Protein AF-A0A935VD95-F1 (afdb_monomer_lite)

Foldseek 3Di:
DDWDKFFLDPVRVVVLVPPDPPWDWDQAPVRMIIIAHDLLHQDPPDPLQNQKFFPQLLLVLQCVRVNPLLSVQLVVVLCLQQWDDDPDPVRTHDHPHDPVSNCCSVPPGIDGLPDPVLVVSCVSSVHDNVSSSSSRRNSSSDDD

Structure (mmCIF, N/CA/C/O backbone):
data_AF-A0A935VD95-F1
#
_entry.id   AF-A0A935VD95-F1
#
loop_
_atom_site.group_PDB
_atom_site.id
_atom_site.type_symbol
_atom_site.label_atom_id
_atom_site.label_alt_id
_atom_site.label_comp_id
_atom_site.label_asym_id
_atom_site.label_entity_id
_atom_site.label_seq_id
_atom_site.pdbx_PDB_ins_code
_atom_site.Cartn_x
_atom_site.Cartn_y
_atom_site.Cartn_z
_atom_site.occupancy
_atom_site.B_iso_or_equiv
_atom_site.auth_seq_id
_atom_site.auth_comp_id
_atom_site.auth_asym_id
_atom_site.auth_atom_id
_atom_site.pdbx_PDB_model_num
ATOM 1 N N . MET A 1 1 ? -22.148 -1.792 8.748 1.00 46.47 1 MET A N 1
ATOM 2 C CA . MET A 1 1 ? -21.183 -1.239 9.722 1.00 46.47 1 MET A CA 1
ATOM 3 C C . MET A 1 1 ? -20.127 -0.506 8.921 1.00 46.47 1 MET A C 1
ATOM 5 O O . MET A 1 1 ? -19.932 -0.861 7.767 1.00 46.47 1 MET A O 1
ATOM 9 N N . THR A 1 2 ? -19.602 0.592 9.455 1.00 60.34 2 THR A N 1
ATOM 10 C CA . THR A 1 2 ? -18.826 1.573 8.689 1.00 60.34 2 THR A CA 1
ATOM 11 C C . THR A 1 2 ? -17.641 2.010 9.530 1.00 60.34 2 THR A C 1
ATOM 13 O O . THR A 1 2 ? -17.819 2.362 10.697 1.00 60.34 2 THR A O 1
ATOM 16 N N . ILE A 1 3 ? -16.456 2.017 8.922 1.00 70.56 3 ILE A N 1
ATOM 17 C CA . ILE A 1 3 ? -15.244 2.611 9.484 1.00 70.56 3 ILE A CA 1
ATOM 18 C C . ILE A 1 3 ? -15.521 4.089 9.784 1.00 70.56 3 ILE A C 1
ATOM 20 O O . ILE A 1 3 ? -15.846 4.863 8.883 1.00 70.56 3 ILE A O 1
ATOM 24 N N . GLN A 1 4 ? -15.407 4.486 11.052 1.00 81.56 4 GLN A N 1
ATOM 25 C CA . GLN A 1 4 ? -15.631 5.871 11.474 1.00 81.56 4 GLN A CA 1
ATOM 26 C C . GLN A 1 4 ? -14.306 6.626 11.523 1.00 81.56 4 GLN A C 1
ATOM 28 O O . GLN A 1 4 ? -13.297 6.082 11.965 1.00 81.56 4 GLN A O 1
ATOM 33 N N . THR A 1 5 ? -14.299 7.890 11.101 1.00 79.88 5 THR A N 1
ATOM 34 C CA . THR A 1 5 ? -13.098 8.734 11.157 1.00 79.88 5 THR A CA 1
ATOM 35 C C . THR A 1 5 ? -13.349 10.006 11.951 1.00 79.88 5 THR A C 1
ATOM 37 O O . THR A 1 5 ? -14.301 10.729 11.660 1.00 79.88 5 THR A O 1
ATOM 40 N N . PHE A 1 6 ? -12.455 10.321 12.883 1.00 86.06 6 PHE A N 1
ATOM 41 C CA . PHE A 1 6 ? -12.458 11.534 13.697 1.00 86.06 6 PHE A CA 1
ATOM 42 C C . PHE A 1 6 ? -11.143 12.305 13.511 1.00 86.06 6 PHE A C 1
ATOM 44 O O . PHE A 1 6 ? -10.156 11.773 12.998 1.00 86.06 6 PHE A O 1
ATOM 51 N N . GLN A 1 7 ? -11.122 13.574 13.915 1.00 86.38 7 GLN A N 1
ATOM 52 C CA . GLN A 1 7 ? -9.871 14.329 14.043 1.00 86.38 7 GLN A CA 1
ATOM 53 C C . GLN A 1 7 ? -9.146 13.909 15.326 1.00 86.38 7 GLN A C 1
ATOM 55 O O . GLN A 1 7 ? -9.801 13.579 16.310 1.00 86.38 7 GLN A O 1
ATOM 60 N N . ASP A 1 8 ? -7.815 13.938 15.341 1.00 85.12 8 ASP A N 1
ATOM 61 C CA . ASP A 1 8 ? -7.020 13.713 16.555 1.00 85.12 8 ASP A CA 1
ATOM 62 C C . ASP A 1 8 ? -6.992 14.978 17.428 1.00 85.12 8 ASP A C 1
ATOM 64 O O . ASP A 1 8 ? -5.995 15.684 17.555 1.00 85.12 8 ASP A O 1
ATOM 68 N N . THR A 1 9 ? -8.164 15.305 17.969 1.00 90.06 9 THR A N 1
ATOM 69 C CA . THR A 1 9 ? -8.390 16.332 18.990 1.00 90.06 9 THR A CA 1
ATOM 70 C C . THR A 1 9 ? -8.938 15.660 20.251 1.00 90.06 9 THR A C 1
ATOM 72 O O . THR A 1 9 ? -9.446 14.540 20.159 1.00 90.06 9 THR A O 1
ATOM 75 N N . PRO A 1 10 ? -8.915 16.317 21.426 1.00 87.19 10 PRO A N 1
ATOM 76 C CA . PRO A 1 10 ? -9.524 15.759 22.637 1.00 87.19 10 PRO A CA 1
ATOM 77 C C . PRO A 1 10 ? -10.984 15.313 22.432 1.00 87.19 10 PRO A C 1
ATOM 79 O O . PRO A 1 10 ? -11.362 14.221 22.852 1.00 87.19 10 PRO A O 1
ATOM 82 N N . ASP A 1 11 ? -11.777 16.097 21.694 1.00 88.38 11 ASP A N 1
ATOM 83 C CA . ASP A 1 11 ? -13.171 15.763 21.367 1.00 88.38 11 ASP A CA 1
ATOM 84 C C . ASP A 1 11 ? -13.283 14.569 20.410 1.00 88.38 11 ASP A C 1
ATOM 86 O O . ASP A 1 11 ? -14.179 13.731 20.540 1.00 88.38 11 ASP A O 1
ATOM 90 N N . GLY A 1 12 ? -12.365 14.461 19.447 1.00 86.75 12 GLY A N 1
ATOM 91 C CA . GLY A 1 12 ? -12.305 13.319 18.541 1.00 86.75 12 GLY A CA 1
ATOM 92 C C . GLY A 1 12 ? -11.873 12.036 19.247 1.00 86.75 12 GLY A C 1
ATOM 93 O O . GLY A 1 12 ? -12.445 10.979 18.984 1.00 86.75 12 GLY A O 1
ATOM 94 N N . GLN A 1 13 ? -10.943 12.126 20.201 1.00 86.38 13 GLN A N 1
ATOM 95 C CA . GLN A 1 13 ? -10.560 11.009 21.066 1.00 86.38 13 GLN A CA 1
ATOM 96 C C . GLN A 1 13 ? -11.727 10.571 21.953 1.00 86.38 13 GLN A C 1
ATOM 98 O O . GLN A 1 13 ? -11.998 9.375 22.044 1.00 86.38 13 GLN A O 1
ATOM 103 N N . ALA A 1 14 ? -12.472 11.515 22.535 1.00 88.50 14 ALA A N 1
ATOM 104 C CA . ALA A 1 14 ? -13.676 11.213 23.306 1.00 88.50 14 ALA A CA 1
ATOM 105 C C . ALA A 1 14 ? -14.761 10.553 22.437 1.00 88.50 14 ALA A C 1
ATOM 107 O O . ALA A 1 14 ? -15.359 9.558 22.842 1.00 88.50 14 ALA A O 1
ATOM 108 N N . SER A 1 15 ? -14.967 11.049 21.214 1.00 88.38 15 SER A N 1
ATOM 109 C CA . SER A 1 15 ? -15.936 10.485 20.265 1.00 88.38 15 SER A CA 1
ATOM 110 C C . SER A 1 15 ? -15.552 9.067 19.830 1.00 88.38 15 SER A C 1
ATOM 112 O O . SER A 1 15 ? -16.390 8.168 19.833 1.00 88.38 15 SER A O 1
ATOM 114 N N . ALA A 1 16 ? -14.271 8.827 19.539 1.00 85.69 16 ALA A N 1
ATOM 115 C CA . ALA A 1 16 ? -13.752 7.497 19.234 1.00 85.69 16 ALA A CA 1
ATOM 116 C C . ALA A 1 16 ? -13.862 6.545 20.442 1.00 85.69 16 ALA A C 1
ATOM 118 O O . ALA A 1 16 ? -14.261 5.383 20.310 1.00 85.69 16 ALA A O 1
ATOM 119 N N . ALA A 1 17 ? -13.576 7.043 21.648 1.00 84.94 17 ALA A N 1
ATOM 120 C CA . ALA A 1 17 ? -13.728 6.307 22.900 1.00 84.94 17 ALA A CA 1
ATOM 121 C C . ALA A 1 17 ? -15.199 6.005 23.249 1.00 84.94 17 ALA A C 1
ATOM 123 O O . ALA A 1 17 ? -15.455 5.007 23.920 1.00 84.94 17 ALA A O 1
ATOM 124 N N . ALA A 1 18 ? -16.158 6.778 22.739 1.00 89.88 18 ALA A N 1
ATOM 125 C CA . ALA A 1 18 ? -17.589 6.547 22.938 1.00 89.88 18 ALA A CA 1
ATOM 126 C C . ALA A 1 18 ? -18.192 5.485 21.998 1.00 89.88 18 ALA A C 1
ATOM 128 O O . ALA A 1 18 ? -19.288 4.993 22.262 1.00 89.88 18 ALA A O 1
ATOM 129 N N . VAL A 1 19 ? -17.499 5.103 20.916 1.00 86.00 19 VAL A N 1
ATOM 130 C CA . VAL A 1 19 ? -17.961 4.021 20.027 1.00 86.00 19 VAL A CA 1
ATOM 131 C C . VAL A 1 19 ? -18.103 2.712 20.831 1.00 86.00 19 VAL A C 1
ATOM 133 O O . VAL A 1 19 ? -17.178 2.378 21.570 1.00 86.00 19 VAL A O 1
ATOM 136 N N . PRO A 1 20 ? -19.217 1.963 20.734 1.00 85.56 20 PRO A N 1
ATOM 137 C CA . PRO A 1 20 ? -19.380 0.712 21.477 1.00 85.56 20 PRO A CA 1
ATOM 138 C C . PRO A 1 20 ? -18.319 -0.343 21.131 1.00 85.56 20 PRO A C 1
ATOM 140 O O . PRO A 1 20 ? -17.885 -0.440 19.984 1.00 85.56 20 PRO A O 1
ATOM 143 N N . GLU A 1 21 ? -17.934 -1.149 22.122 1.00 78.12 21 GLU A N 1
ATOM 144 C CA . GLU A 1 21 ? -17.094 -2.335 21.918 1.00 78.12 21 GLU A CA 1
ATOM 145 C C . GLU A 1 21 ? -17.873 -3.456 21.191 1.00 78.12 21 GLU A C 1
ATOM 147 O O . GLU A 1 21 ? -19.091 -3.562 21.370 1.00 78.12 21 GLU A O 1
ATOM 152 N N . PRO A 1 22 ? -17.203 -4.330 20.414 1.00 79.62 22 PRO A N 1
ATOM 153 C CA . PRO A 1 22 ? -15.762 -4.351 20.165 1.00 79.62 22 PRO A CA 1
ATOM 154 C C . PRO A 1 22 ? -15.343 -3.290 19.134 1.00 79.62 22 PRO A C 1
ATOM 156 O O . PRO A 1 22 ? -16.008 -3.116 18.105 1.00 79.62 22 PRO A O 1
ATOM 159 N N . LYS A 1 23 ? -14.223 -2.602 19.390 1.00 79.81 23 LYS A N 1
ATOM 160 C CA . LYS A 1 23 ? -13.615 -1.662 18.438 1.00 79.81 23 LYS A CA 1
ATOM 161 C C . LYS A 1 23 ? -12.089 -1.694 18.443 1.00 79.81 23 LYS A C 1
ATOM 163 O O . LYS A 1 23 ? -11.451 -2.058 19.425 1.00 79.81 23 LYS A O 1
ATOM 168 N N . HIS A 1 24 ? -11.500 -1.214 17.356 1.00 80.12 24 HIS A N 1
ATOM 169 C CA . HIS A 1 24 ? -10.077 -0.908 17.274 1.00 80.12 24 HIS A CA 1
ATOM 170 C C . HIS A 1 24 ? -9.892 0.552 16.863 1.00 80.12 24 HIS A C 1
ATOM 172 O O . HIS A 1 24 ? -10.427 0.984 15.843 1.00 80.12 24 HIS A O 1
ATOM 178 N N . ILE A 1 25 ? -9.166 1.317 17.681 1.00 80.56 25 ILE A N 1
ATOM 179 C CA . ILE A 1 25 ? -8.891 2.738 17.452 1.00 80.56 25 ILE A CA 1
ATOM 180 C C . ILE A 1 25 ? -7.475 2.876 16.906 1.00 80.56 25 ILE A C 1
ATOM 182 O O . ILE A 1 25 ? -6.508 2.469 17.545 1.00 80.56 25 ILE A O 1
ATOM 186 N N . TRP A 1 26 ? -7.366 3.511 15.750 1.00 78.94 26 TRP A N 1
ATOM 187 C CA . TRP A 1 26 ? -6.116 3.756 15.060 1.00 78.94 26 TRP A CA 1
ATOM 188 C C . TRP A 1 26 ? -5.858 5.248 14.930 1.00 78.94 26 TRP A C 1
ATOM 190 O O . TRP A 1 26 ? -6.645 5.956 14.308 1.00 78.94 26 TRP A O 1
ATOM 200 N N . ILE A 1 27 ? -4.726 5.735 15.433 1.00 78.69 27 ILE A N 1
ATOM 201 C CA . ILE A 1 27 ? -4.304 7.122 15.207 1.00 78.69 27 ILE A CA 1
ATOM 202 C C . ILE A 1 27 ? -3.331 7.141 14.031 1.00 78.69 27 ILE A C 1
ATOM 204 O O . ILE A 1 27 ? -2.228 6.605 14.092 1.00 78.69 27 ILE A O 1
ATOM 208 N N . THR A 1 28 ? -3.775 7.700 12.911 1.00 69.00 28 THR A N 1
ATOM 209 C CA . THR A 1 28 ? -2.945 7.839 11.710 1.00 69.00 28 THR A CA 1
ATOM 210 C C . THR A 1 28 ? -1.829 8.861 11.960 1.00 69.00 28 THR A C 1
ATOM 212 O O . THR A 1 28 ? -2.050 9.835 12.687 1.00 69.00 28 THR A O 1
ATOM 215 N N . PRO A 1 29 ? -0.670 8.752 11.282 1.00 55.47 29 PRO A N 1
ATOM 216 C CA . PRO A 1 29 ? 0.433 9.714 11.409 1.00 55.47 29 PRO A CA 1
ATOM 217 C C . PRO A 1 29 ? 0.064 11.170 11.074 1.00 55.47 29 PRO A C 1
ATOM 219 O O . PRO A 1 29 ? 0.849 12.084 11.311 1.00 55.47 29 PRO A O 1
ATOM 222 N N . ARG A 1 30 ? -1.115 11.403 10.481 1.00 61.19 30 ARG A N 1
ATOM 223 C CA . ARG A 1 30 ? -1.614 12.724 10.071 1.00 61.19 30 ARG A CA 1
ATOM 224 C C . ARG A 1 30 ? -2.663 13.302 11.025 1.00 61.19 30 ARG A C 1
ATOM 226 O O . ARG A 1 30 ? -3.352 14.241 10.636 1.00 61.19 30 ARG A O 1
AT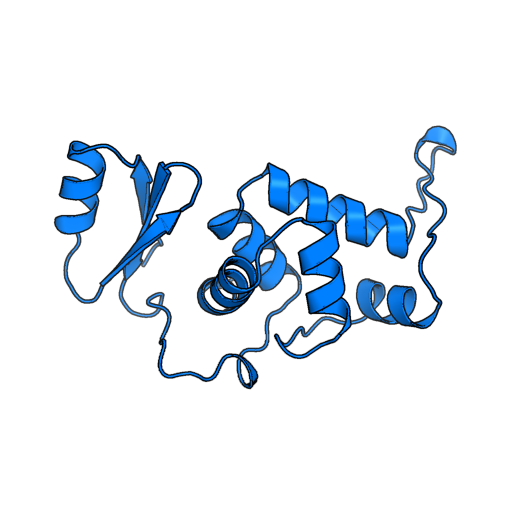OM 233 N N . GLY A 1 31 ? -2.805 12.740 12.225 1.00 73.69 31 GLY A N 1
ATOM 234 C CA . GLY A 1 31 ? -3.731 13.246 13.238 1.00 73.69 31 GLY A CA 1
ATOM 235 C C . GLY A 1 31 ? -5.198 12.976 12.901 1.00 73.69 31 GLY A C 1
ATOM 236 O O . GLY A 1 31 ? -6.062 13.814 13.142 1.00 73.69 31 GLY A O 1
ATOM 237 N N . LYS A 1 32 ? -5.495 11.818 12.305 1.00 78.62 32 LYS A N 1
ATOM 238 C CA . LYS A 1 32 ? -6.868 11.296 12.213 1.00 78.62 32 LYS A CA 1
ATOM 239 C C . LYS A 1 32 ? -7.001 10.038 13.039 1.00 78.62 32 LYS A C 1
ATOM 241 O O . LYS A 1 32 ? -6.102 9.203 13.005 1.00 78.62 32 LYS A O 1
ATOM 246 N N . ILE A 1 33 ? -8.151 9.877 13.668 1.00 83.50 33 ILE A N 1
ATOM 247 C CA . ILE A 1 33 ? -8.521 8.675 14.398 1.00 83.50 33 ILE A CA 1
ATOM 248 C C . ILE A 1 33 ? -9.454 7.859 13.509 1.00 83.50 33 ILE A C 1
ATOM 250 O O . ILE A 1 33 ? -10.482 8.367 13.073 1.00 83.50 33 ILE A O 1
ATOM 254 N N . VAL A 1 34 ? -9.109 6.611 13.231 1.00 81.31 34 VAL A N 1
ATOM 255 C CA . VAL A 1 34 ? -9.934 5.662 12.482 1.00 81.31 34 VAL A CA 1
ATOM 256 C C . VAL A 1 34 ? -10.420 4.604 13.461 1.00 81.31 34 VAL A C 1
ATOM 258 O O . VAL A 1 34 ? -9.616 3.995 14.159 1.00 81.31 34 VAL A O 1
ATOM 261 N N . VAL A 1 35 ? -11.732 4.410 13.548 1.00 81.81 35 VAL A N 1
ATOM 262 C CA . VAL A 1 35 ? -12.350 3.432 14.442 1.00 81.81 35 VAL A CA 1
ATOM 263 C C . VAL A 1 35 ? -12.979 2.328 13.612 1.00 81.81 35 VAL A C 1
ATOM 265 O O . VAL A 1 35 ? -13.919 2.560 12.848 1.00 81.81 35 VAL A O 1
ATOM 268 N N . PHE A 1 36 ? -12.447 1.128 13.795 1.00 80.06 36 PHE A N 1
ATOM 269 C CA . PHE A 1 36 ? -12.945 -0.111 13.218 1.00 80.06 36 PHE A CA 1
ATOM 270 C C . PHE A 1 36 ? -13.879 -0.790 14.219 1.00 80.06 36 PHE A C 1
ATOM 272 O O . PHE A 1 36 ? -13.569 -0.812 15.410 1.00 80.06 36 PHE A O 1
ATOM 279 N N . THR A 1 37 ? -15.005 -1.343 13.767 1.00 81.38 37 THR A N 1
ATOM 280 C CA . THR A 1 37 ? -15.976 -2.038 14.630 1.00 81.38 37 THR A CA 1
ATOM 281 C C . THR A 1 37 ? -16.458 -3.338 13.997 1.00 81.38 37 THR A C 1
ATOM 283 O O . THR A 1 37 ? -16.446 -3.499 12.778 1.00 81.38 37 THR A O 1
ATOM 286 N N . GLY A 1 38 ? -16.891 -4.283 14.835 1.00 74.88 38 GLY A N 1
ATOM 287 C CA . GLY A 1 38 ? -17.439 -5.560 14.377 1.00 74.88 38 GLY A CA 1
ATOM 288 C C . GLY A 1 38 ? -16.466 -6.336 13.484 1.00 74.88 38 GLY A C 1
ATOM 289 O O . GLY A 1 38 ? -15.353 -6.643 13.897 1.00 74.88 38 GLY A O 1
ATOM 290 N N . VAL A 1 39 ? -16.901 -6.652 12.263 1.00 68.25 39 VAL A N 1
ATOM 291 C CA . VAL A 1 39 ? -16.119 -7.421 11.276 1.00 68.25 39 VAL A CA 1
ATOM 292 C C . VAL A 1 39 ? -14.947 -6.644 10.673 1.00 68.25 39 VAL A C 1
ATOM 294 O O . VAL A 1 39 ? -14.057 -7.258 10.096 1.00 68.25 39 VAL A O 1
ATOM 297 N N . ASP A 1 40 ? -14.932 -5.317 10.819 1.00 65.56 40 ASP A N 1
ATOM 298 C CA . ASP A 1 40 ? -13.888 -4.457 10.257 1.00 65.56 40 ASP A CA 1
ATOM 299 C C . ASP A 1 40 ? -12.665 -4.352 11.181 1.00 65.56 40 ASP A C 1
ATOM 301 O O . ASP A 1 40 ? -11.655 -3.761 10.801 1.00 65.56 40 ASP A O 1
ATOM 305 N N . ILE A 1 41 ? -12.755 -4.879 12.411 1.00 70.44 41 ILE A N 1
ATOM 306 C CA . ILE A 1 41 ? -11.641 -4.900 13.362 1.00 70.44 41 ILE A CA 1
ATOM 307 C C . ILE A 1 41 ? -10.529 -5.768 12.770 1.00 70.44 41 ILE A C 1
ATOM 309 O O . ILE A 1 41 ? -10.746 -6.968 12.581 1.00 70.44 41 ILE A O 1
ATOM 313 N N . PRO A 1 42 ? -9.336 -5.206 12.503 1.00 66.38 42 PRO A N 1
ATOM 314 C CA . PRO A 1 42 ? -8.217 -6.007 12.043 1.00 66.38 42 PRO A CA 1
ATOM 315 C C . PRO A 1 42 ? -7.881 -7.040 13.114 1.00 66.38 42 PRO A C 1
ATOM 317 O O . PRO A 1 42 ? -7.656 -6.671 14.266 1.00 66.38 42 PRO A O 1
ATOM 320 N N . ASP A 1 43 ? -7.840 -8.317 12.744 1.00 69.56 43 ASP A N 1
ATOM 321 C CA . ASP A 1 43 ? -7.410 -9.376 13.650 1.00 69.56 43 ASP A CA 1
ATOM 322 C C . ASP A 1 43 ? -5.871 -9.428 13.668 1.00 69.56 43 ASP A C 1
ATOM 324 O O . ASP A 1 43 ? -5.256 -9.881 12.695 1.00 69.56 43 ASP A O 1
ATOM 328 N N . PRO A 1 44 ? -5.209 -8.962 14.746 1.00 67.81 44 PRO A N 1
ATOM 329 C CA . PRO A 1 44 ? -3.754 -8.955 14.819 1.00 67.81 44 PRO A CA 1
ATOM 330 C C . PRO A 1 44 ? -3.165 -10.364 14.976 1.00 67.81 44 PRO A C 1
ATOM 332 O O . PRO A 1 44 ? -1.946 -10.509 14.880 1.00 67.81 44 PRO A O 1
ATOM 335 N N . SER A 1 45 ? -3.996 -11.384 15.235 1.00 70.69 45 SER A N 1
ATOM 336 C CA . SER A 1 45 ? -3.566 -12.780 15.330 1.00 70.69 45 SER A CA 1
ATOM 337 C C . SER A 1 45 ? -3.334 -13.425 13.963 1.00 70.69 45 SER A C 1
ATOM 339 O O . SER A 1 45 ? -2.595 -14.407 13.884 1.00 70.69 45 SER A O 1
ATOM 341 N N . ILE A 1 46 ? -3.887 -12.849 12.885 1.00 77.62 46 ILE A N 1
ATOM 342 C CA . ILE A 1 46 ? -3.626 -13.300 11.517 1.00 77.62 46 ILE A CA 1
ATOM 343 C C . ILE A 1 46 ? -2.192 -12.908 11.134 1.00 77.62 46 ILE A C 1
ATOM 345 O O . ILE A 1 46 ? -1.857 -11.715 11.108 1.00 77.62 46 ILE A O 1
ATOM 349 N N . PRO A 1 47 ? -1.322 -13.877 10.797 1.00 84.44 47 PRO A N 1
ATOM 350 C CA . PRO A 1 47 ? 0.014 -13.573 10.313 1.00 84.44 47 PRO A CA 1
ATOM 351 C C . PRO A 1 47 ? -0.046 -12.713 9.046 1.00 84.44 47 PRO A C 1
ATOM 353 O O . PRO A 1 47 ? -0.766 -13.022 8.101 1.00 84.44 47 PRO A O 1
ATOM 356 N N . LEU A 1 48 ? 0.781 -11.664 8.966 1.00 84.88 48 LEU A N 1
ATOM 357 C CA . LEU A 1 48 ? 0.863 -10.799 7.774 1.00 84.88 48 LEU A CA 1
ATOM 358 C C . LEU A 1 48 ? 1.172 -11.573 6.481 1.00 84.88 48 LEU A C 1
ATOM 360 O O . LEU A 1 48 ? 0.846 -11.109 5.391 1.00 84.88 48 LEU A O 1
ATOM 364 N N . ALA A 1 49 ? 1.831 -12.729 6.600 1.00 85.88 49 ALA A N 1
ATOM 365 C CA . ALA A 1 49 ? 2.138 -13.613 5.480 1.00 85.88 49 ALA A CA 1
ATOM 366 C C . ALA A 1 49 ? 0.883 -14.243 4.851 1.00 85.88 49 ALA A C 1
ATOM 368 O O . ALA A 1 49 ? 0.892 -14.520 3.653 1.00 85.88 49 ALA A O 1
ATOM 369 N N . ASP A 1 50 ? -0.186 -14.403 5.634 1.00 86.81 50 ASP A N 1
ATOM 370 C CA . ASP A 1 50 ? -1.441 -15.026 5.208 1.00 86.81 50 ASP A CA 1
ATOM 371 C C . ASP A 1 50 ? -2.425 -13.995 4.631 1.00 86.81 50 ASP A C 1
ATOM 373 O O . ASP A 1 50 ? -3.416 -14.348 3.988 1.00 86.81 50 ASP A O 1
ATOM 377 N N . ILE A 1 51 ? -2.135 -12.699 4.798 1.00 90.56 51 ILE A N 1
ATOM 378 C CA . ILE A 1 51 ? -2.946 -11.619 4.242 1.00 90.56 51 ILE A CA 1
ATOM 379 C C . ILE A 1 51 ? -2.636 -11.450 2.753 1.00 90.56 51 ILE A C 1
ATOM 381 O O . ILE A 1 51 ? -1.520 -11.107 2.349 1.00 90.56 51 ILE A O 1
ATOM 385 N N . THR A 1 52 ? -3.672 -11.626 1.933 1.00 93.56 52 THR A N 1
ATOM 386 C CA . THR A 1 52 ? -3.643 -11.338 0.498 1.00 93.56 52 THR A CA 1
ATOM 387 C C . THR A 1 52 ? -4.598 -10.199 0.184 1.00 93.56 52 THR A C 1
ATOM 389 O O . THR A 1 52 ? -5.790 -10.299 0.463 1.00 93.56 52 THR A O 1
ATOM 392 N N . LEU A 1 53 ? -4.084 -9.135 -0.427 1.00 93.88 53 LEU A N 1
ATOM 393 C CA . LEU A 1 53 ? -4.869 -7.980 -0.845 1.00 93.88 53 LEU A CA 1
ATOM 394 C C . LEU A 1 53 ? -5.091 -7.969 -2.351 1.00 93.88 53 LEU A C 1
ATOM 396 O O . LEU A 1 53 ? -4.190 -8.300 -3.122 1.00 93.88 53 LEU A O 1
ATOM 400 N N . SER A 1 54 ? -6.257 -7.493 -2.775 1.00 94.31 54 SER A N 1
ATOM 401 C CA . SER A 1 54 ? -6.433 -6.980 -4.133 1.00 94.31 54 SER A CA 1
ATOM 402 C C . SER A 1 54 ? -5.685 -5.658 -4.336 1.00 94.31 54 SER A C 1
ATOM 404 O O . SER A 1 54 ? -5.328 -4.974 -3.372 1.00 94.31 54 SER A O 1
ATOM 406 N N . LYS A 1 55 ? -5.486 -5.242 -5.595 1.00 92.81 55 LYS A N 1
ATOM 407 C CA . LYS A 1 55 ? -4.883 -3.930 -5.898 1.00 92.81 55 LYS A CA 1
ATOM 408 C C . LYS A 1 55 ? -5.671 -2.783 -5.260 1.00 92.81 55 LYS A C 1
ATOM 410 O O . LYS A 1 55 ? -5.074 -1.865 -4.710 1.00 92.81 55 LYS A O 1
ATOM 415 N N . TRP A 1 56 ? -7.002 -2.855 -5.291 1.00 92.12 56 TRP A N 1
ATOM 416 C CA . TRP A 1 56 ? -7.859 -1.847 -4.670 1.00 92.12 56 TRP A CA 1
ATOM 417 C C . TRP A 1 56 ? -7.678 -1.809 -3.148 1.00 92.12 56 TRP A C 1
ATOM 419 O O . TRP A 1 56 ? -7.400 -0.748 -2.600 1.00 92.12 56 TRP A O 1
ATOM 429 N N . GLN A 1 57 ? -7.721 -2.965 -2.478 1.00 92.88 57 GLN A N 1
ATOM 430 C CA . GLN A 1 57 ? -7.495 -3.061 -1.030 1.00 92.88 57 GLN A CA 1
ATOM 431 C C . GLN A 1 57 ? -6.116 -2.532 -0.619 1.00 92.88 57 GLN A C 1
ATOM 433 O O . GLN A 1 57 ? -6.004 -1.812 0.372 1.00 92.88 57 GLN A O 1
ATOM 438 N N . LEU A 1 58 ? -5.073 -2.832 -1.400 1.00 95.06 58 LEU A N 1
ATOM 439 C CA . LEU A 1 58 ? -3.723 -2.313 -1.177 1.00 95.06 58 LEU A CA 1
ATOM 440 C C . LEU A 1 58 ? -3.693 -0.782 -1.261 1.00 95.06 58 LEU A C 1
ATOM 442 O O . LEU A 1 58 ? -3.185 -0.124 -0.355 1.00 95.06 58 LEU A O 1
ATOM 446 N N . MET A 1 59 ? -4.264 -0.203 -2.319 1.00 94.44 59 MET A N 1
ATOM 447 C CA . MET A 1 59 ? -4.272 1.250 -2.514 1.00 94.44 59 MET A CA 1
ATOM 448 C C . MET A 1 59 ? -5.131 1.966 -1.460 1.00 94.44 59 MET A C 1
ATOM 450 O O . MET A 1 59 ? -4.709 2.987 -0.919 1.00 94.44 59 MET A O 1
ATOM 454 N N . THR A 1 60 ? -6.286 1.412 -1.085 1.00 90.00 60 THR A N 1
ATOM 455 C CA . THR A 1 60 ? -7.131 1.950 -0.003 1.00 90.00 60 THR A CA 1
ATOM 456 C C . THR A 1 60 ? -6.453 1.833 1.364 1.00 90.00 60 THR A C 1
ATOM 458 O O . THR A 1 60 ? -6.528 2.761 2.175 1.00 90.00 60 THR A O 1
ATOM 461 N N . GLY A 1 61 ? -5.719 0.745 1.611 1.00 90.25 61 GLY A N 1
ATOM 462 C CA . GLY A 1 61 ? -4.873 0.604 2.795 1.00 90.25 61 GLY A CA 1
ATOM 463 C C . GLY A 1 61 ? -3.807 1.702 2.852 1.00 90.25 61 GLY A C 1
ATOM 464 O O . GLY A 1 61 ? -3.692 2.395 3.863 1.00 90.25 61 GLY A O 1
ATOM 465 N N . ILE A 1 62 ? -3.089 1.942 1.745 1.00 93.25 62 ILE A N 1
ATOM 466 C CA . ILE A 1 62 ? -2.087 3.021 1.629 1.00 93.25 62 ILE A CA 1
ATOM 467 C C . ILE A 1 62 ? -2.718 4.393 1.878 1.00 93.25 62 ILE A C 1
ATOM 469 O O . ILE A 1 62 ? -2.136 5.21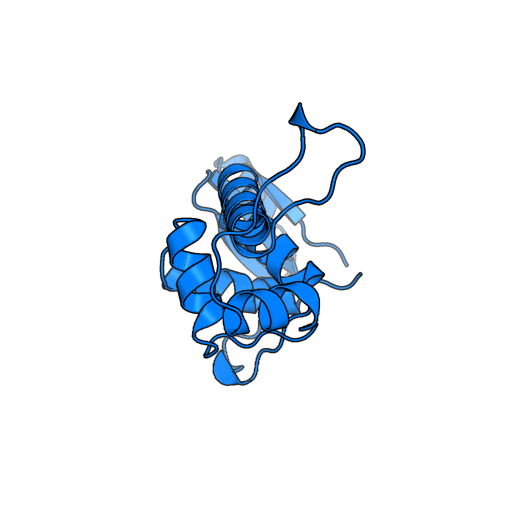6 2.586 1.00 93.25 62 ILE A O 1
ATOM 473 N N . LEU A 1 63 ? -3.910 4.642 1.333 1.00 88.44 63 LEU A N 1
ATOM 474 C CA . LEU A 1 63 ? -4.651 5.878 1.571 1.00 88.44 63 LEU A CA 1
ATOM 475 C C . LEU A 1 63 ? -5.012 6.050 3.050 1.00 88.44 63 LEU A C 1
ATOM 477 O O . LEU A 1 63 ? -4.884 7.150 3.581 1.00 88.44 63 LEU A O 1
ATOM 481 N N . THR A 1 64 ? -5.451 4.984 3.713 1.00 82.19 64 THR A N 1
ATOM 482 C CA . THR A 1 64 ? -5.876 5.047 5.116 1.00 82.19 64 THR A CA 1
ATOM 483 C C . THR A 1 64 ? -4.692 5.294 6.048 1.00 82.19 64 THR A C 1
ATOM 485 O O . THR A 1 64 ? -4.773 6.157 6.919 1.00 82.19 64 THR A O 1
ATOM 488 N N . VAL A 1 65 ? -3.571 4.603 5.828 1.00 83.44 65 VAL A N 1
ATOM 489 C CA . VAL A 1 65 ? -2.371 4.735 6.670 1.00 83.44 65 VAL A CA 1
ATOM 490 C C . VAL A 1 65 ? -1.595 6.011 6.351 1.00 83.44 65 VAL A C 1
ATOM 492 O O . VAL A 1 65 ? -1.301 6.814 7.232 1.00 83.44 65 VAL A O 1
ATOM 495 N N . GLY A 1 66 ? -1.253 6.210 5.079 1.00 80.62 66 GLY A N 1
ATOM 496 C CA . GLY A 1 66 ? -0.333 7.257 4.639 1.00 80.62 66 GLY A CA 1
ATOM 497 C C . GLY A 1 66 ? -1.008 8.519 4.091 1.00 80.62 66 GLY A C 1
ATOM 498 O O . GLY A 1 66 ? -0.355 9.549 3.883 1.00 80.62 66 GLY A O 1
ATOM 499 N N . GLY A 1 67 ? -2.317 8.478 3.848 1.00 83.75 67 GLY A N 1
ATOM 500 C CA . GLY A 1 67 ? -3.062 9.573 3.237 1.00 83.75 67 GLY A CA 1
ATOM 501 C C . GLY A 1 67 ? -2.763 9.781 1.747 1.00 83.75 67 GLY A C 1
ATOM 502 O O . GLY A 1 67 ? -1.973 9.075 1.121 1.00 83.75 67 GLY A O 1
ATOM 503 N N . GLN A 1 68 ? -3.375 10.833 1.194 1.00 87.56 68 GLN A N 1
ATOM 504 C CA . GLN A 1 68 ? -3.239 11.230 -0.216 1.00 87.56 68 GLN A CA 1
ATOM 505 C C . GLN A 1 68 ? -1.780 11.341 -0.723 1.00 87.56 68 GLN A C 1
ATOM 507 O O . GLN A 1 68 ? -1.517 10.851 -1.813 1.00 87.56 68 GLN A O 1
ATOM 512 N N . PRO A 1 69 ? -0.800 11.898 0.024 1.00 93.12 69 PRO A N 1
ATOM 513 C CA . PRO A 1 69 ? 0.582 11.997 -0.447 1.00 93.12 69 PRO A CA 1
ATOM 514 C C . PRO A 1 69 ? 1.241 10.637 -0.678 1.00 93.12 69 PRO A C 1
ATOM 516 O O . PRO A 1 69 ? 1.929 10.454 -1.677 1.00 93.12 69 PRO A O 1
ATOM 519 N N . LYS A 1 70 ? 1.025 9.672 0.225 1.00 94.12 70 LYS A N 1
ATOM 520 C CA . LYS A 1 70 ? 1.599 8.326 0.096 1.00 94.12 70 LYS A CA 1
ATOM 521 C C . LYS A 1 70 ? 0.882 7.524 -0.984 1.00 94.12 70 LYS A C 1
ATOM 523 O O . LYS A 1 70 ? 1.543 6.796 -1.717 1.00 94.12 70 LYS A O 1
ATOM 528 N N . LEU A 1 71 ? -0.432 7.713 -1.132 1.00 95.75 71 LEU A N 1
ATOM 529 C CA . LEU A 1 71 ? -1.195 7.150 -2.246 1.00 95.75 71 LEU A CA 1
ATOM 530 C C . LEU A 1 71 ? -0.689 7.681 -3.595 1.00 95.75 71 LEU A C 1
ATOM 532 O O . LEU A 1 71 ? -0.415 6.893 -4.493 1.00 95.75 71 LEU A O 1
ATOM 536 N N . ALA A 1 72 ? -0.510 8.998 -3.720 1.00 96.06 72 ALA A N 1
ATOM 537 C CA . ALA A 1 72 ? 0.004 9.624 -4.933 1.00 96.06 72 ALA A CA 1
ATOM 538 C C . ALA A 1 72 ? 1.432 9.160 -5.253 1.00 96.06 72 ALA A C 1
ATOM 540 O O . ALA A 1 72 ? 1.741 8.881 -6.406 1.00 96.06 72 ALA A O 1
ATOM 541 N N . ALA A 1 73 ? 2.292 9.017 -4.240 1.00 97.44 73 ALA A N 1
ATOM 542 C CA . ALA A 1 73 ? 3.639 8.480 -4.418 1.00 97.44 73 ALA A CA 1
ATOM 543 C C . ALA A 1 73 ? 3.627 7.000 -4.848 1.00 97.44 73 ALA A C 1
ATOM 545 O O . ALA A 1 73 ? 4.400 6.609 -5.720 1.00 97.44 73 ALA A O 1
ATOM 546 N N . ALA A 1 74 ? 2.732 6.183 -4.282 1.00 97.25 74 ALA A N 1
ATOM 547 C CA . ALA A 1 74 ? 2.538 4.793 -4.691 1.00 97.25 74 ALA A CA 1
ATOM 548 C C . ALA A 1 74 ? 2.056 4.688 -6.149 1.00 97.25 74 ALA A C 1
ATOM 550 O O . ALA A 1 74 ? 2.614 3.910 -6.923 1.00 97.25 74 ALA A O 1
ATOM 551 N N . ASP A 1 75 ? 1.070 5.498 -6.543 1.00 96.06 75 ASP A N 1
ATOM 552 C CA . ASP A 1 75 ? 0.575 5.548 -7.922 1.00 96.06 75 ASP A CA 1
ATOM 553 C C . ASP A 1 75 ? 1.665 6.016 -8.896 1.00 96.06 75 ASP A C 1
ATOM 555 O O . ASP A 1 75 ? 1.935 5.352 -9.897 1.00 96.06 75 ASP A O 1
ATOM 559 N N . ALA A 1 76 ? 2.376 7.096 -8.560 1.00 95.38 76 ALA A N 1
ATOM 560 C CA . ALA A 1 76 ? 3.491 7.603 -9.354 1.00 95.38 76 ALA A CA 1
ATOM 561 C C . ALA A 1 76 ? 4.609 6.560 -9.513 1.00 95.38 76 ALA A C 1
ATOM 563 O O . ALA A 1 76 ? 5.140 6.399 -10.612 1.00 95.38 76 ALA A O 1
ATOM 564 N N . TYR A 1 77 ? 4.933 5.811 -8.454 1.00 96.25 77 TYR A N 1
ATOM 565 C CA . TYR A 1 77 ? 5.889 4.707 -8.519 1.00 96.25 77 TYR A CA 1
ATOM 566 C C . TYR A 1 77 ? 5.430 3.627 -9.511 1.00 96.25 77 TYR A C 1
ATOM 568 O O . TYR A 1 77 ? 6.189 3.253 -10.406 1.00 96.25 77 TYR A O 1
ATOM 576 N N . ILE A 1 78 ? 4.184 3.152 -9.402 1.00 95.69 78 ILE A N 1
ATOM 577 C CA . ILE A 1 78 ? 3.649 2.107 -10.289 1.00 95.69 78 ILE A CA 1
ATOM 578 C C . ILE A 1 78 ? 3.621 2.599 -11.744 1.00 95.69 78 ILE A C 1
ATOM 580 O O . ILE A 1 78 ? 4.075 1.889 -12.644 1.00 95.69 78 ILE A O 1
ATOM 584 N N . ARG A 1 79 ? 3.156 3.832 -11.980 1.00 94.75 79 ARG A N 1
ATOM 585 C CA . ARG A 1 79 ? 3.123 4.459 -13.310 1.00 94.75 79 ARG A CA 1
ATOM 586 C C . ARG A 1 79 ? 4.517 4.657 -13.896 1.00 94.75 79 ARG A C 1
ATOM 588 O O . ARG A 1 79 ? 4.701 4.409 -15.080 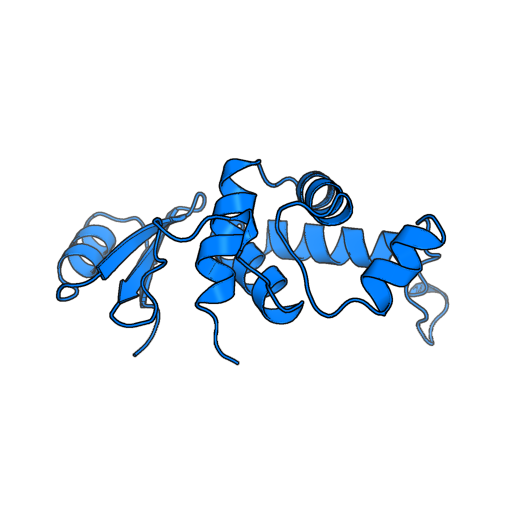1.00 94.75 79 ARG A O 1
ATOM 595 N N . GLY A 1 80 ? 5.510 5.040 -13.096 1.00 95.00 80 GLY A N 1
ATOM 596 C CA . GLY A 1 80 ? 6.899 5.160 -13.555 1.00 95.00 80 GLY A CA 1
ATOM 597 C C . GLY A 1 80 ? 7.524 3.816 -13.948 1.00 95.00 80 GLY A C 1
ATOM 598 O O . GLY A 1 80 ? 8.382 3.757 -14.832 1.00 95.00 80 GLY A O 1
ATOM 599 N N . ILE A 1 81 ? 7.072 2.725 -13.327 1.00 95.88 81 ILE A N 1
ATOM 600 C CA . ILE A 1 81 ? 7.516 1.363 -13.633 1.00 95.88 81 ILE A CA 1
ATOM 601 C C . ILE A 1 81 ? 6.859 0.828 -14.909 1.00 95.88 81 ILE A C 1
ATOM 603 O O . ILE A 1 81 ? 7.569 0.391 -15.820 1.00 95.88 81 ILE A O 1
ATOM 607 N N . VAL A 1 82 ? 5.525 0.862 -14.978 1.00 95.00 82 VAL A N 1
ATOM 608 C CA . VAL A 1 82 ? 4.747 0.305 -16.099 1.00 95.00 82 VAL A CA 1
ATOM 609 C C . VAL A 1 82 ? 4.809 1.209 -17.329 1.00 95.00 82 VAL A C 1
ATOM 611 O O . VAL A 1 82 ? 4.916 0.720 -18.452 1.00 95.00 82 VAL A O 1
ATOM 614 N N . GLY A 1 83 ? 4.836 2.519 -17.113 1.00 92.62 83 GLY A N 1
ATOM 615 C CA . GLY A 1 83 ? 4.596 3.522 -18.136 1.00 92.62 83 GLY A CA 1
ATOM 616 C C . GLY A 1 83 ? 3.112 3.851 -18.276 1.00 92.62 83 GLY A C 1
ATOM 617 O O . GLY A 1 83 ? 2.241 3.172 -17.730 1.00 92.62 83 GLY A O 1
ATOM 618 N N . VAL A 1 84 ? 2.836 4.924 -19.006 1.00 90.31 84 VAL A N 1
ATOM 619 C CA . VAL A 1 84 ? 1.488 5.364 -19.365 1.00 90.31 84 VAL A CA 1
ATOM 620 C C . VAL A 1 84 ? 1.469 5.581 -20.863 1.00 90.31 84 VAL A C 1
ATOM 622 O O . VAL A 1 84 ? 2.226 6.408 -21.372 1.00 90.31 84 VAL A O 1
ATOM 625 N N . ASP A 1 85 ? 0.604 4.840 -21.544 1.00 87.44 85 ASP A N 1
ATOM 626 C CA . ASP A 1 85 ? 0.340 5.024 -22.965 1.00 87.44 85 ASP A CA 1
ATOM 627 C C . ASP A 1 85 ? -0.884 5.931 -23.127 1.00 87.44 85 ASP A C 1
ATOM 629 O O . ASP A 1 85 ? -2.033 5.485 -23.140 1.00 87.44 85 ASP A O 1
ATOM 633 N N . ALA A 1 86 ? -0.629 7.239 -23.111 1.00 87.38 86 ALA A N 1
ATOM 634 C CA . ALA A 1 86 ? -1.640 8.261 -23.329 1.00 87.38 86 ALA A CA 1
ATOM 635 C C . ALA A 1 86 ? -1.730 8.620 -24.818 1.00 87.38 86 ALA A C 1
ATOM 637 O O . ALA A 1 86 ? -0.744 8.558 -25.557 1.00 87.38 86 ALA A O 1
ATOM 638 N N . LYS A 1 87 ? -2.925 9.050 -25.244 1.00 88.50 87 LYS A N 1
ATOM 639 C CA . LYS A 1 87 ? -3.170 9.523 -26.614 1.00 88.50 87 LYS A CA 1
ATOM 640 C C . LYS A 1 8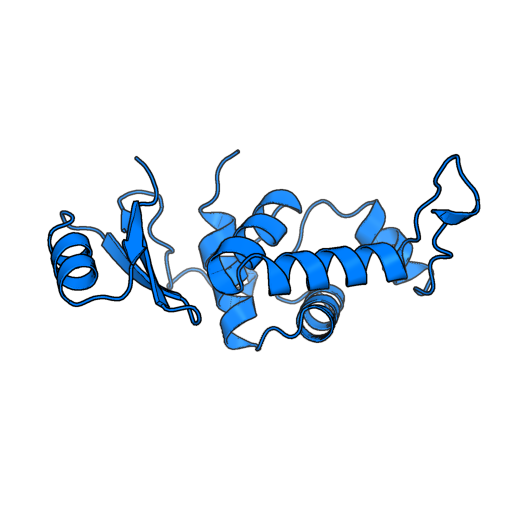7 ? -2.284 10.720 -26.969 1.00 88.50 87 LYS A C 1
ATOM 642 O O . LYS A 1 87 ? -1.785 10.793 -28.090 1.00 88.50 87 LYS A O 1
ATOM 647 N N . ASP A 1 88 ? -2.107 11.640 -26.024 1.00 88.25 88 ASP A N 1
ATOM 648 C CA . ASP A 1 88 ? -1.282 12.828 -26.201 1.00 88.25 88 ASP A CA 1
ATOM 649 C C . ASP A 1 88 ? 0.166 12.526 -25.800 1.00 88.25 88 ASP A C 1
ATOM 651 O O . ASP A 1 88 ? 0.441 12.046 -24.701 1.00 88.25 88 ASP A O 1
ATOM 655 N N . LEU A 1 89 ? 1.111 12.827 -26.698 1.00 84.12 89 LEU A N 1
ATOM 656 C CA . LEU A 1 89 ? 2.530 12.492 -26.522 1.00 84.12 89 LEU A CA 1
ATOM 657 C C . LEU A 1 89 ? 3.144 13.136 -25.267 1.00 84.12 89 LEU A C 1
ATOM 659 O O . LEU A 1 89 ? 4.034 12.557 -24.654 1.00 84.12 89 LEU A O 1
ATOM 663 N N . ALA A 1 90 ? 2.658 14.317 -24.873 1.00 86.81 90 ALA A N 1
ATOM 664 C CA . ALA A 1 90 ? 3.118 15.020 -23.675 1.00 86.81 90 ALA A CA 1
ATOM 665 C C . ALA A 1 90 ? 2.743 14.300 -22.365 1.00 86.81 90 ALA A C 1
ATOM 667 O O . ALA A 1 90 ? 3.414 14.497 -21.355 1.00 86.81 90 ALA A O 1
ATOM 668 N N . ASP A 1 91 ? 1.715 13.448 -22.398 1.00 85.44 91 ASP A N 1
ATOM 669 C CA . ASP A 1 91 ? 1.235 12.682 -21.245 1.00 85.44 91 ASP A CA 1
ATOM 670 C C . ASP A 1 91 ? 1.761 11.237 -21.240 1.00 85.44 91 ASP A C 1
ATOM 672 O O . ASP A 1 91 ? 1.472 10.464 -20.318 1.00 85.44 91 ASP A O 1
ATOM 676 N N . GLN A 1 92 ? 2.545 10.854 -22.258 1.00 90.25 92 GLN A N 1
ATOM 677 C CA . GLN A 1 92 ? 3.193 9.551 -22.297 1.00 90.25 92 GLN A CA 1
ATOM 678 C C . GLN A 1 92 ? 4.320 9.481 -21.271 1.00 90.25 92 GLN A C 1
ATOM 680 O O . GLN A 1 92 ? 5.186 10.351 -21.179 1.00 90.25 92 GLN A O 1
ATOM 685 N N . ILE A 1 93 ? 4.338 8.382 -20.522 1.00 89.12 93 ILE A N 1
ATOM 686 C CA . ILE A 1 93 ? 5.409 8.074 -19.578 1.00 89.12 93 ILE A CA 1
ATOM 687 C C . ILE A 1 93 ? 6.056 6.779 -20.043 1.00 89.12 93 ILE A C 1
ATOM 689 O O . ILE A 1 93 ? 5.432 5.719 -20.008 1.00 89.12 93 ILE A O 1
ATOM 693 N N . ALA A 1 94 ? 7.32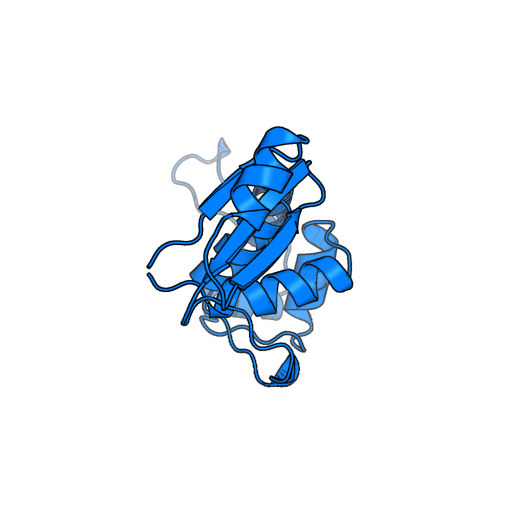1 6.847 -20.454 1.00 90.44 94 ALA A N 1
ATOM 694 C CA . ALA A 1 94 ? 8.084 5.649 -20.767 1.00 90.44 94 ALA A CA 1
ATOM 695 C C . ALA A 1 94 ? 8.354 4.858 -19.476 1.00 90.44 94 ALA A C 1
ATOM 697 O O . ALA A 1 94 ? 9.016 5.344 -18.560 1.00 90.44 94 ALA A O 1
ATOM 698 N N . GLY A 1 95 ? 7.841 3.628 -19.398 1.00 92.88 95 GLY A N 1
ATOM 699 C CA . GLY A 1 95 ? 8.042 2.766 -18.235 1.00 92.88 95 GLY A CA 1
ATOM 700 C C . GLY A 1 95 ? 9.506 2.358 -18.075 1.00 92.88 95 GLY A C 1
ATOM 701 O O . GLY A 1 95 ? 10.079 1.719 -18.964 1.00 92.88 95 GLY A O 1
ATOM 702 N N . THR A 1 96 ? 10.090 2.668 -16.921 1.00 94.38 96 THR A N 1
ATOM 703 C CA . THR A 1 96 ? 11.511 2.427 -16.599 1.00 94.38 96 THR A CA 1
ATOM 704 C C . THR A 1 96 ? 11.767 1.101 -15.880 1.00 94.38 96 THR A C 1
ATOM 706 O O . THR A 1 96 ? 12.915 0.718 -15.666 1.00 94.38 96 THR A O 1
ATOM 709 N N . GLY A 1 97 ? 10.706 0.378 -15.514 1.00 93.00 97 GLY A N 1
ATOM 710 C CA . GLY A 1 97 ? 10.819 -0.886 -14.800 1.00 93.00 97 GLY A CA 1
ATOM 711 C C . GLY A 1 97 ? 11.430 -2.013 -15.627 1.00 93.00 97 GLY A C 1
ATOM 712 O O . GLY A 1 97 ? 11.314 -2.059 -16.855 1.00 93.00 97 GLY A O 1
ATOM 713 N N . THR A 1 98 ? 12.012 -2.985 -14.927 1.00 95.62 98 THR A N 1
ATOM 714 C CA . THR A 1 98 ? 12.419 -4.259 -15.532 1.00 95.62 98 THR A CA 1
ATOM 715 C C . THR A 1 98 ? 11.199 -5.007 -16.095 1.00 95.62 98 THR A C 1
ATOM 717 O O . THR A 1 98 ? 10.079 -4.805 -15.609 1.00 95.62 98 THR A O 1
ATOM 720 N N . PRO A 1 99 ? 11.375 -5.920 -17.070 1.00 95.25 99 PRO A N 1
ATOM 721 C CA . PRO A 1 99 ? 10.265 -6.707 -17.613 1.00 95.25 99 PRO A CA 1
ATOM 722 C C . PRO A 1 99 ? 9.437 -7.427 -16.536 1.00 95.25 99 PRO A C 1
ATOM 724 O O . PRO A 1 99 ? 8.211 -7.409 -16.591 1.00 95.25 99 PRO A O 1
ATOM 727 N N . ALA A 1 100 ? 10.087 -7.984 -15.508 1.00 95.12 100 ALA A N 1
ATOM 728 C CA . ALA A 1 100 ? 9.405 -8.670 -14.411 1.00 95.12 100 ALA A CA 1
ATOM 729 C C . ALA A 1 100 ? 8.541 -7.722 -13.558 1.00 95.12 100 ALA A C 1
ATOM 731 O O . ALA A 1 100 ? 7.408 -8.058 -13.216 1.00 95.12 100 ALA A O 1
ATOM 732 N N . GLN A 1 101 ? 9.038 -6.515 -13.258 1.00 95.31 101 GLN A N 1
ATOM 733 C CA . GLN A 1 101 ? 8.257 -5.503 -12.539 1.00 95.31 101 GLN A CA 1
ATOM 734 C C . GLN A 1 101 ? 7.037 -5.052 -13.347 1.00 95.31 101 GLN A C 1
ATOM 736 O O . GLN A 1 101 ? 5.955 -4.914 -12.779 1.00 95.31 101 GLN A O 1
ATOM 741 N N . LYS A 1 102 ? 7.199 -4.856 -14.663 1.00 94.94 102 LYS A N 1
ATOM 742 C CA . LYS A 1 102 ? 6.098 -4.490 -15.566 1.00 94.94 102 LYS A CA 1
ATOM 743 C C . LYS A 1 102 ? 5.010 -5.561 -15.568 1.00 94.94 102 LYS A C 1
ATOM 745 O O . LYS A 1 102 ? 3.858 -5.246 -15.300 1.00 94.94 102 LYS A O 1
ATOM 750 N N . VAL A 1 103 ? 5.385 -6.828 -15.764 1.00 93.94 103 VAL A N 1
ATOM 751 C CA . VAL A 1 103 ? 4.435 -7.953 -15.737 1.00 93.94 103 VAL A CA 1
ATOM 752 C C . VAL A 1 103 ? 3.682 -8.010 -14.409 1.00 93.94 103 VAL A C 1
ATOM 754 O O . VAL A 1 103 ? 2.461 -8.145 -14.400 1.00 93.94 103 VAL A O 1
ATOM 757 N N . MET A 1 104 ? 4.388 -7.861 -13.288 1.00 94.75 104 MET A N 1
ATOM 758 C CA . MET A 1 104 ? 3.759 -7.931 -11.975 1.00 94.75 104 MET A CA 1
ATOM 759 C C . MET A 1 104 ? 2.751 -6.794 -11.756 1.00 94.75 104 MET A C 1
ATOM 761 O O . MET A 1 104 ? 1.607 -7.063 -11.406 1.00 94.75 104 MET A O 1
ATOM 765 N N . TRP A 1 105 ? 3.115 -5.536 -12.016 1.00 94.94 105 TRP A N 1
ATOM 766 C CA . TRP A 1 105 ? 2.205 -4.409 -11.766 1.00 94.94 105 TRP A CA 1
ATOM 767 C C . TRP A 1 105 ? 1.032 -4.306 -12.750 1.00 94.94 105 TRP A C 1
ATOM 769 O O . TRP A 1 105 ? -0.006 -3.733 -12.388 1.00 94.94 105 TRP A O 1
ATOM 779 N N . SER A 1 106 ? 1.198 -4.832 -13.966 1.00 92.50 106 SER A N 1
ATOM 780 C CA . SER A 1 106 ? 0.171 -4.830 -15.012 1.00 92.50 106 SER A CA 1
ATOM 781 C C . SER A 1 106 ? -0.820 -5.987 -14.904 1.00 92.50 106 SER A C 1
ATOM 783 O O . SER A 1 106 ? -1.953 -5.828 -15.347 1.00 92.50 106 SER A O 1
ATOM 785 N N . HIS A 1 107 ? -0.415 -7.134 -14.350 1.00 92.62 107 HIS A N 1
ATOM 786 C CA . HIS A 1 107 ? -1.216 -8.365 -14.423 1.00 92.62 107 HIS A CA 1
ATOM 787 C C . HIS A 1 107 ? -1.458 -9.063 -13.082 1.00 92.62 107 HIS A C 1
ATOM 789 O O . HIS A 1 107 ? -2.231 -10.015 -13.034 1.00 92.62 107 HIS A O 1
ATOM 795 N N . CYS A 1 108 ? -0.796 -8.652 -11.997 1.00 93.81 108 CYS A N 1
ATOM 796 C CA . CYS A 1 108 ? -1.040 -9.246 -10.689 1.00 93.81 108 CYS A CA 1
ATOM 797 C C . CYS A 1 108 ? -2.232 -8.575 -10.000 1.00 93.81 108 CYS A C 1
ATOM 799 O O . CYS A 1 108 ? -2.227 -7.364 -9.779 1.00 93.81 108 CYS A O 1
ATOM 801 N N . ASP A 1 109 ? -3.203 -9.386 -9.584 1.00 91.00 109 ASP A N 1
ATOM 802 C CA . ASP A 1 109 ? -4.376 -8.930 -8.831 1.00 91.00 109 ASP A CA 1
ATOM 803 C C . ASP A 1 109 ? -4.308 -9.271 -7.340 1.00 91.00 109 ASP A C 1
ATOM 805 O O . ASP A 1 109 ? -5.182 -8.863 -6.581 1.00 91.00 109 ASP A O 1
ATOM 809 N N . LYS A 1 110 ? -3.294 -10.031 -6.908 1.00 93.69 110 LYS A N 1
ATOM 810 C CA . LYS A 1 110 ? -3.159 -10.535 -5.537 1.00 93.69 110 LYS A CA 1
ATOM 811 C C . LYS A 1 110 ? -1.787 -10.202 -4.976 1.00 93.69 110 LYS A C 1
ATOM 813 O O . LYS A 1 110 ? -0.772 -10.645 -5.500 1.00 93.69 110 LYS A O 1
ATOM 818 N N . PHE A 1 111 ? -1.760 -9.468 -3.875 1.00 95.69 111 PHE A N 1
ATOM 819 C CA . PHE A 1 111 ? -0.542 -8.961 -3.263 1.00 95.69 111 PHE A CA 1
ATOM 820 C C . PHE A 1 111 ? -0.406 -9.501 -1.848 1.00 95.69 111 PHE A C 1
ATOM 822 O O . PHE A 1 111 ? -1.322 -9.356 -1.043 1.00 95.69 111 PHE A O 1
ATOM 829 N N . THR A 1 112 ? 0.745 -10.089 -1.531 1.00 94.81 112 THR A N 1
ATOM 830 C CA . THR A 1 112 ? 1.080 -10.537 -0.173 1.00 94.81 112 THR A CA 1
ATOM 831 C C . THR A 1 112 ? 2.248 -9.725 0.373 1.00 94.81 112 THR A C 1
ATOM 833 O O . THR A 1 112 ? 3.085 -9.217 -0.383 1.00 94.81 112 THR A O 1
ATOM 836 N N . ARG A 1 113 ? 2.335 -9.596 1.701 1.00 93.38 113 ARG A N 1
ATOM 837 C CA . ARG A 1 113 ? 3.318 -8.714 2.352 1.00 93.38 113 ARG A CA 1
ATOM 838 C C . ARG A 1 113 ? 4.774 -9.098 2.061 1.00 93.38 113 ARG A C 1
ATOM 840 O O . ARG A 1 113 ? 5.651 -8.229 2.066 1.00 93.38 113 ARG A O 1
ATOM 847 N N . GLY A 1 114 ? 5.016 -10.384 1.801 1.00 90.19 114 GLY A N 1
ATOM 848 C CA . GLY A 1 114 ? 6.335 -10.954 1.515 1.00 90.19 114 GLY A CA 1
ATOM 849 C C . GLY A 1 114 ? 6.826 -10.765 0.077 1.00 90.19 114 GLY A C 1
ATOM 850 O O . GLY A 1 114 ? 7.984 -11.065 -0.207 1.00 90.19 114 GLY A O 1
ATOM 851 N N . MET A 1 115 ? 5.994 -10.268 -0.846 1.00 93.88 115 MET A N 1
ATOM 852 C CA . MET A 1 115 ? 6.432 -10.040 -2.224 1.00 93.88 115 MET A CA 1
ATOM 853 C C . MET A 1 115 ? 7.527 -8.968 -2.284 1.00 93.88 115 MET A C 1
ATOM 855 O O . MET A 1 115 ? 7.364 -7.861 -1.766 1.00 93.88 115 MET A O 1
ATOM 859 N N . VAL A 1 116 ? 8.621 -9.251 -3.003 1.00 94.44 116 VAL A N 1
ATOM 860 C CA . VAL A 1 116 ? 9.741 -8.303 -3.169 1.00 94.44 116 VAL A CA 1
ATOM 861 C C . VAL A 1 116 ? 9.272 -6.952 -3.715 1.00 94.44 116 VAL A C 1
ATOM 863 O O . VAL A 1 116 ? 9.724 -5.899 -3.269 1.00 94.44 116 VAL A O 1
ATOM 866 N N . TYR A 1 117 ? 8.300 -6.970 -4.625 1.00 95.88 117 TYR A N 1
ATOM 867 C CA . TYR A 1 117 ? 7.772 -5.769 -5.255 1.00 95.88 117 TYR A CA 1
ATOM 868 C C . TYR A 1 117 ? 6.926 -4.907 -4.315 1.00 95.88 117 TYR A C 1
ATOM 870 O O . TYR A 1 117 ? 6.898 -3.691 -4.476 1.00 95.88 117 TYR A O 1
ATOM 878 N N . ILE A 1 118 ? 6.300 -5.502 -3.296 1.00 96.50 118 ILE A N 1
ATOM 879 C CA . ILE A 1 118 ? 5.600 -4.750 -2.248 1.00 96.50 118 ILE A CA 1
ATOM 880 C C . ILE A 1 118 ? 6.602 -3.998 -1.373 1.00 96.50 118 ILE A C 1
ATOM 882 O O . ILE A 1 118 ? 6.374 -2.837 -1.036 1.00 96.50 118 ILE A O 1
ATOM 886 N N . ASN A 1 119 ? 7.761 -4.593 -1.077 1.00 95.88 119 ASN A N 1
ATOM 887 C CA . ASN A 1 119 ? 8.829 -3.871 -0.387 1.00 95.88 119 ASN A CA 1
ATOM 888 C C . ASN A 1 119 ? 9.419 -2.740 -1.253 1.00 95.88 119 ASN A C 1
ATOM 890 O O . ASN A 1 119 ? 9.779 -1.691 -0.727 1.00 95.88 119 ASN A O 1
ATOM 894 N N . GLN A 1 120 ? 9.486 -2.912 -2.576 1.00 96.12 120 GLN A N 1
ATOM 895 C CA . GLN A 1 120 ? 9.897 -1.833 -3.482 1.00 96.12 120 GLN A CA 1
ATOM 896 C C . GLN A 1 120 ? 8.852 -0.709 -3.545 1.00 96.12 120 GLN A C 1
ATOM 898 O O . GLN A 1 120 ? 9.227 0.457 -3.435 1.00 96.12 120 GLN A O 1
ATOM 903 N N . LEU A 1 121 ? 7.558 -1.046 -3.638 1.00 97.19 121 LEU A N 1
ATOM 904 C CA . LEU A 1 121 ? 6.458 -0.078 -3.566 1.00 97.19 121 LEU A CA 1
ATOM 905 C C . LEU A 1 121 ? 6.523 0.720 -2.268 1.00 97.19 121 LEU A C 1
ATOM 907 O O . LEU A 1 121 ? 6.430 1.939 -2.307 1.00 97.19 121 LEU A O 1
ATOM 911 N N . ARG A 1 122 ? 6.729 0.043 -1.133 1.00 97.38 122 ARG A N 1
ATOM 912 C CA . ARG A 1 122 ? 6.892 0.678 0.178 1.00 97.38 122 ARG A CA 1
ATOM 913 C C . ARG A 1 122 ? 7.977 1.757 0.152 1.00 97.38 122 ARG A C 1
ATOM 915 O O . ARG A 1 122 ? 7.766 2.851 0.664 1.00 97.38 122 ARG A O 1
ATOM 922 N N . ILE A 1 123 ? 9.140 1.450 -0.425 1.00 96.56 123 ILE A N 1
ATOM 923 C CA . ILE A 1 123 ? 10.241 2.414 -0.544 1.00 96.56 123 ILE A CA 1
ATOM 924 C C . ILE A 1 123 ? 9.832 3.565 -1.472 1.00 96.56 123 ILE A C 1
ATOM 926 O O . ILE A 1 123 ? 10.008 4.722 -1.103 1.00 96.56 123 ILE A O 1
ATOM 930 N N . GLY A 1 124 ? 9.245 3.259 -2.633 1.00 94.88 124 GLY A N 1
ATOM 931 C CA . GLY A 1 124 ? 8.813 4.255 -3.620 1.00 94.88 124 GLY A CA 1
ATOM 932 C C . GLY A 1 124 ? 7.705 5.188 -3.124 1.00 94.88 124 GLY A C 1
ATOM 933 O O . GLY A 1 124 ? 7.700 6.369 -3.455 1.00 94.88 124 GLY A O 1
ATOM 934 N N . SER A 1 125 ? 6.803 4.693 -2.277 1.00 95.06 125 SER A N 1
ATOM 935 C CA . SER A 1 125 ? 5.770 5.494 -1.620 1.00 95.06 125 SER A CA 1
ATOM 936 C C . SER A 1 125 ? 6.275 6.200 -0.356 1.00 95.06 125 SER A C 1
ATOM 938 O O . SER A 1 125 ? 5.586 7.053 0.203 1.00 95.06 125 SER A O 1
ATOM 940 N N . GLY A 1 126 ? 7.478 5.859 0.115 1.00 94.12 126 GLY A N 1
ATOM 941 C CA . GLY A 1 126 ? 8.077 6.381 1.337 1.00 94.12 126 GLY A CA 1
ATOM 942 C C . GLY A 1 126 ? 7.388 5.907 2.618 1.00 94.12 126 GLY A C 1
ATOM 943 O O . GLY A 1 126 ? 7.387 6.651 3.596 1.00 94.12 126 GLY A O 1
ATOM 944 N N . LEU A 1 127 ? 6.752 4.736 2.616 1.00 92.88 127 LEU A N 1
ATOM 945 C CA . LEU A 1 127 ? 6.189 4.122 3.822 1.00 92.88 127 LEU A CA 1
ATOM 946 C C . LEU A 1 127 ? 7.297 3.421 4.630 1.00 92.88 127 LEU A C 1
ATOM 948 O O . LEU A 1 127 ? 8.219 2.803 4.085 1.00 92.88 127 LEU A O 1
ATOM 952 N N . SER A 1 128 ? 7.215 3.486 5.952 1.00 92.62 128 SER A N 1
ATOM 953 C CA . SER A 1 128 ? 8.009 2.642 6.848 1.00 92.62 128 SER A CA 1
ATOM 954 C C . SER A 1 128 ? 7.545 1.179 6.782 1.00 92.62 128 SER A C 1
ATOM 956 O O . SER A 1 128 ? 6.515 0.856 6.187 1.00 92.62 128 SER A O 1
ATOM 958 N N . ASN A 1 129 ? 8.325 0.258 7.362 1.00 90.06 129 ASN A N 1
ATOM 959 C CA . ASN A 1 129 ? 7.920 -1.152 7.434 1.00 90.06 129 ASN A CA 1
ATOM 960 C C . ASN A 1 129 ? 6.624 -1.325 8.229 1.00 90.06 129 ASN A C 1
ATOM 962 O O . ASN A 1 129 ? 5.722 -1.992 7.735 1.00 90.06 129 ASN A O 1
ATOM 966 N N . ASN A 1 130 ? 6.520 -0.670 9.390 1.00 87.75 130 ASN A N 1
ATOM 967 C CA . ASN A 1 130 ? 5.330 -0.743 10.234 1.00 87.75 130 ASN A CA 1
ATOM 968 C C . ASN A 1 130 ? 4.107 -0.191 9.494 1.00 87.75 130 ASN A C 1
ATOM 970 O O . ASN A 1 130 ? 3.102 -0.881 9.399 1.00 87.75 130 ASN A O 1
ATOM 974 N N . GLU A 1 131 ? 4.230 0.973 8.845 1.00 90.00 131 GLU A N 1
ATOM 975 C CA . GLU A 1 131 ? 3.125 1.529 8.053 1.00 90.00 131 GLU A CA 1
ATOM 976 C C . GLU A 1 131 ? 2.689 0.591 6.915 1.00 90.00 131 GLU A C 1
ATOM 978 O O . GLU A 1 131 ? 1.510 0.533 6.590 1.00 90.00 131 GLU A O 1
ATOM 983 N N . MET A 1 132 ? 3.598 -0.167 6.293 1.00 94.00 132 MET A N 1
ATOM 984 C CA . MET A 1 132 ? 3.197 -1.141 5.271 1.00 94.00 132 MET A CA 1
ATOM 985 C C . MET A 1 132 ? 2.535 -2.388 5.873 1.00 94.00 132 MET A C 1
ATOM 987 O O . MET A 1 132 ? 1.624 -2.944 5.269 1.00 94.00 132 MET A O 1
ATOM 991 N N . ASP A 1 133 ? 2.951 -2.841 7.052 1.00 91.69 133 ASP A N 1
ATOM 992 C CA . ASP A 1 133 ? 2.269 -3.937 7.757 1.00 91.69 133 ASP A CA 1
ATOM 993 C C . ASP A 1 133 ? 0.827 -3.541 8.104 1.00 91.69 133 ASP A C 1
ATOM 995 O O . ASP A 1 133 ? -0.122 -4.306 7.929 1.00 91.69 133 ASP A O 1
ATOM 999 N N . ASP A 1 134 ? 0.673 -2.292 8.512 1.00 86.88 134 ASP A N 1
ATOM 1000 C CA . ASP A 1 134 ? -0.584 -1.642 8.830 1.00 86.88 134 ASP A CA 1
ATOM 1001 C C . ASP A 1 134 ? -1.500 -1.500 7.607 1.00 86.88 134 ASP A C 1
ATOM 1003 O O . ASP A 1 134 ? -2.695 -1.795 7.680 1.00 86.88 134 ASP A O 1
ATOM 1007 N N . VAL A 1 135 ? -0.931 -1.163 6.443 1.00 90.56 135 VAL A N 1
ATOM 1008 C CA . VAL A 1 135 ? -1.638 -1.179 5.152 1.00 90.56 135 VAL A CA 1
ATOM 1009 C C . VAL A 1 135 ? -2.245 -2.553 4.876 1.00 90.56 135 VAL A C 1
ATOM 1011 O O . VAL A 1 135 ? -3.379 -2.625 4.406 1.00 90.56 135 VAL A O 1
ATOM 1014 N N . PHE A 1 136 ? -1.525 -3.638 5.174 1.00 92.31 136 PHE A N 1
ATOM 1015 C CA . PHE A 1 136 ? -2.024 -4.997 4.955 1.00 92.31 136 PHE A CA 1
ATOM 1016 C C . PHE A 1 136 ? -3.180 -5.350 5.892 1.00 92.31 136 PHE A C 1
ATOM 1018 O O . PHE A 1 136 ? -4.211 -5.844 5.435 1.00 92.31 136 PHE A O 1
ATOM 1025 N N . ARG A 1 137 ? -3.048 -5.030 7.182 1.00 87.06 137 ARG A N 1
ATOM 1026 C CA . ARG A 1 137 ? -4.096 -5.277 8.186 1.00 87.06 137 ARG A CA 1
ATOM 1027 C C . ARG A 1 137 ? -5.375 -4.484 7.927 1.00 87.06 137 ARG A C 1
ATOM 1029 O O . ARG A 1 137 ? -6.463 -5.009 8.117 1.00 87.06 137 ARG A O 1
ATOM 1036 N N . ILE A 1 138 ? -5.256 -3.237 7.481 1.00 82.19 138 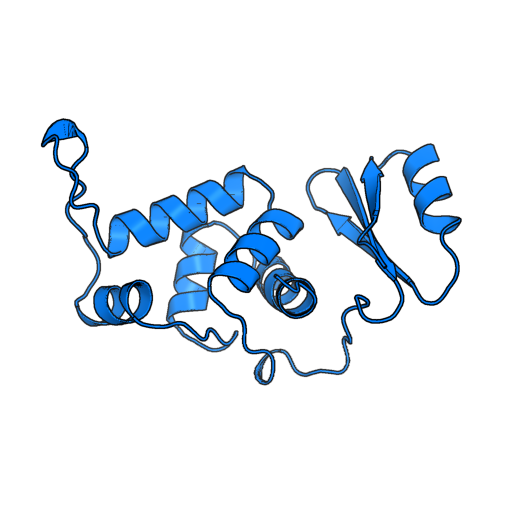ILE A N 1
ATOM 1037 C CA . ILE A 1 138 ? -6.420 -2.389 7.185 1.00 82.19 138 ILE A CA 1
ATOM 1038 C C . ILE A 1 138 ? -7.007 -2.722 5.816 1.00 82.19 138 ILE A C 1
ATOM 1040 O O . ILE A 1 138 ? -8.226 -2.735 5.650 1.00 82.19 138 ILE A O 1
ATOM 1044 N N . GLY A 1 139 ? -6.148 -2.977 4.827 1.00 86.38 139 GLY A N 1
ATOM 1045 C CA . GLY A 1 139 ? -6.554 -3.253 3.454 1.00 86.38 139 GLY A CA 1
ATOM 1046 C C . GLY A 1 139 ? -7.457 -4.479 3.352 1.00 86.38 139 GLY A C 1
ATOM 1047 O O . GLY A 1 139 ? -8.427 -4.448 2.602 1.00 86.38 139 GLY A O 1
ATOM 1048 N N . VAL A 1 140 ? -7.190 -5.533 4.133 1.00 84.94 140 VAL A N 1
ATOM 1049 C CA . VAL A 1 140 ? -7.988 -6.773 4.091 1.00 84.94 140 VAL A CA 1
ATOM 1050 C C . VAL A 1 140 ? -9.411 -6.578 4.614 1.00 84.94 140 VAL A C 1
ATOM 1052 O O . VAL A 1 140 ? -10.326 -7.241 4.137 1.00 84.94 140 VAL A O 1
ATOM 1055 N N . ALA A 1 141 ? -9.607 -5.628 5.532 1.00 76.06 141 ALA A N 1
ATOM 1056 C CA . ALA A 1 141 ? -10.925 -5.256 6.037 1.00 76.06 141 ALA A CA 1
ATOM 1057 C C . ALA A 1 141 ? -11.731 -4.411 5.031 1.00 76.06 141 ALA A C 1
ATOM 1059 O O . ALA A 1 141 ? -12.926 -4.210 5.217 1.00 76.06 141 ALA A O 1
ATOM 1060 N N . GLN A 1 142 ? -11.111 -3.905 3.956 1.00 71.75 142 GLN A N 1
ATOM 1061 C CA . GLN A 1 142 ? -11.832 -3.140 2.941 1.00 71.75 142 GLN A CA 1
ATOM 1062 C C . GLN A 1 142 ? -12.629 -4.086 2.037 1.00 71.75 142 GLN A C 1
ATOM 1064 O O . GLN A 1 142 ? -12.059 -4.952 1.364 1.00 71.75 142 GLN A O 1
ATOM 1069 N N . VAL A 1 143 ? -13.941 -3.872 1.980 1.00 65.62 143 VAL A N 1
ATOM 1070 C CA . VAL A 1 143 ? -14.864 -4.560 1.072 1.00 65.62 143 VAL A CA 1
ATOM 1071 C C . VAL A 1 143 ? -15.302 -3.561 -0.014 1.00 65.62 143 VAL A C 1
ATOM 1073 O O . VAL A 1 143 ? -15.614 -2.424 0.348 1.00 65.62 143 VAL A O 1
ATOM 1076 N N . PRO A 1 144 ? -15.264 -3.926 -1.312 1.00 57.25 144 PRO A N 1
ATOM 1077 C CA . PRO A 1 144 ? -15.727 -3.069 -2.409 1.00 57.25 144 PRO A CA 1
ATOM 1078 C C . PRO A 1 144 ? -17.201 -2.661 -2.311 1.00 57.25 144 PRO A C 1
ATOM 1080 O O . PRO A 1 144 ? -18.010 -3.482 -1.819 1.00 57.25 144 PRO A O 1
#

Secondary structure (DSSP, 8-state):
---EEEESSHHHHHHHHHSPSSEEEEE-TTSEEEEEEGGGS--TTS-TTT-EE-HHHHHHHHHHHHHHHHHHHHHHHHHHHH-B--SSGGG-B---S-HHHHHHHHH---EETT-HHHHHHHHHHT--HHHHHHHHHHHHT---

Radius of gyration: 16.96 Å; chains: 1; bounding box: 34×31×50 Å

Sequence (144 aa):
MTIQTFQDTPDGQASAAAVPEPKHIWITPRGKIVVFTGVDIPDPSIPLADITLSKWQLMTGILTVGGQPKLAAADAYIRGIVGVDAKDLADQIAGTGTPAQKVMWSHCDKFTRGMVYINQLRIGSGLSNNEMDDVFRIGVAQVP

pLDDT: mean 86.68, std 9.75, range [46.47, 97.44]